Protein AF-A0A520A4R3-F1 (afdb_monomer)

Radius of gyration: 31.05 Å; Cα contacts (8 Å, |Δi|>4): 58; chains: 1; bounding box: 42×59×81 Å

Foldseek 3Di:
DVVVVVVVVVVVVVVVVVVVPDPPDDDDDDDPDDDPVPFDPDPVSVVCVVCVVVVVCCVQCPPPDDPHDPLLVPLLDPPDAQDDDVPPRCPVVLSVCSVVVNDDPPSPSPD

Mean predicted aligned error: 12.29 Å

Structure (mmCIF, N/CA/C/O backbone):
data_AF-A0A520A4R3-F1
#
_entry.id   AF-A0A520A4R3-F1
#
loop_
_atom_site.group_PDB
_atom_site.id
_atom_site.type_symbol
_atom_site.label_atom_id
_atom_site.label_alt_id
_atom_site.label_comp_id
_atom_site.label_asym_id
_atom_site.label_entity_id
_atom_site.label_seq_id
_atom_site.pdbx_PDB_ins_code
_atom_site.Cartn_x
_atom_site.Cartn_y
_atom_site.Cartn_z
_atom_site.occupancy
_atom_site.B_iso_or_equiv
_atom_site.auth_seq_id
_atom_site.auth_comp_id
_atom_site.auth_asym_id
_atom_site.auth_atom_id
_atom_site.pdbx_PDB_model_num
ATOM 1 N N . MET A 1 1 ? 3.923 -49.352 55.345 1.00 55.94 1 MET A N 1
ATOM 2 C CA . MET A 1 1 ? 2.797 -49.227 54.379 1.00 55.94 1 MET A CA 1
ATOM 3 C C . MET A 1 1 ? 1.696 -48.241 54.798 1.00 55.94 1 MET A C 1
ATOM 5 O O . MET A 1 1 ? 1.321 -47.410 53.983 1.00 55.94 1 MET A O 1
ATOM 9 N N . LYS A 1 2 ? 1.173 -48.269 56.039 1.00 57.88 2 LYS A N 1
ATOM 10 C CA . LYS A 1 2 ? 0.057 -47.385 56.464 1.00 57.88 2 LYS A CA 1
ATOM 11 C C . LYS A 1 2 ? 0.385 -45.878 56.442 1.00 57.88 2 LYS A C 1
ATOM 13 O O . LYS A 1 2 ? -0.485 -45.085 56.110 1.00 57.88 2 LYS A O 1
ATOM 18 N N . ARG A 1 3 ? 1.629 -45.478 56.749 1.00 67.06 3 ARG A N 1
ATOM 19 C CA . ARG A 1 3 ? 2.070 -44.067 56.672 1.00 67.06 3 ARG A CA 1
ATOM 20 C C . ARG A 1 3 ? 2.211 -43.562 55.230 1.00 67.06 3 ARG A C 1
ATOM 22 O O . ARG A 1 3 ? 1.755 -42.467 54.943 1.00 67.06 3 ARG A O 1
ATOM 29 N N . PHE A 1 4 ? 2.711 -44.395 54.314 1.00 72.69 4 PHE A N 1
ATOM 30 C CA . PHE A 1 4 ? 2.778 -44.076 52.880 1.00 72.69 4 PHE A CA 1
ATOM 31 C C . PHE A 1 4 ? 1.389 -43.855 52.267 1.00 72.69 4 PHE A C 1
ATOM 33 O O . PHE A 1 4 ? 1.188 -42.872 51.569 1.00 72.69 4 PHE A O 1
ATOM 40 N N . LYS A 1 5 ? 0.398 -44.697 52.605 1.00 73.31 5 LYS A N 1
ATOM 41 C CA . LYS A 1 5 ? -0.994 -44.494 52.160 1.00 73.31 5 LYS A CA 1
ATOM 42 C C . LYS A 1 5 ? -1.589 -43.171 52.663 1.00 73.31 5 LYS A C 1
ATOM 44 O O . LYS A 1 5 ? -2.324 -42.534 51.925 1.00 73.31 5 LYS A O 1
ATOM 49 N N . LYS A 1 6 ? -1.244 -42.737 53.884 1.00 77.06 6 LYS A N 1
ATOM 50 C CA . LYS A 1 6 ? -1.673 -41.440 54.441 1.00 77.06 6 LYS A CA 1
ATOM 51 C C . LYS A 1 6 ? -0.996 -40.247 53.759 1.00 77.06 6 LYS A C 1
ATOM 53 O O . LYS A 1 6 ? -1.657 -39.241 53.552 1.00 77.06 6 LYS A O 1
ATOM 58 N N . ILE A 1 7 ? 0.280 -40.369 53.388 1.00 80.94 7 ILE A N 1
ATOM 59 C CA . ILE A 1 7 ? 1.012 -39.329 52.644 1.00 80.94 7 ILE A CA 1
ATOM 60 C C . ILE A 1 7 ? 0.458 -39.199 51.220 1.00 80.94 7 ILE A C 1
ATOM 62 O O . ILE A 1 7 ? 0.194 -38.091 50.775 1.00 80.94 7 ILE A O 1
ATOM 66 N N . ILE A 1 8 ? 0.193 -40.320 50.541 1.00 81.75 8 ILE A N 1
ATOM 67 C CA . ILE A 1 8 ? -0.425 -40.321 49.206 1.00 81.75 8 ILE A CA 1
ATOM 68 C C . ILE A 1 8 ? -1.829 -39.705 49.262 1.00 81.75 8 ILE A C 1
ATOM 70 O O . ILE A 1 8 ? -2.153 -38.863 48.433 1.00 81.75 8 ILE A O 1
ATOM 74 N N . LEU A 1 9 ? -2.638 -40.065 50.266 1.00 79.88 9 LEU A N 1
ATOM 75 C CA . LEU A 1 9 ? -3.968 -39.482 50.464 1.00 79.88 9 LEU A CA 1
ATOM 76 C C . LEU A 1 9 ? -3.894 -37.971 50.742 1.00 79.88 9 LEU A C 1
ATOM 78 O O . LEU A 1 9 ? -4.684 -37.214 50.195 1.00 79.88 9 LEU A O 1
ATOM 82 N N . ALA A 1 10 ? -2.926 -37.526 51.548 1.00 79.62 10 ALA A N 1
ATOM 83 C CA . ALA A 1 10 ? -2.713 -36.108 51.822 1.00 79.62 10 ALA A CA 1
ATOM 84 C C . ALA A 1 10 ? -2.294 -35.337 50.559 1.00 79.62 10 ALA A C 1
ATOM 86 O O . ALA A 1 10 ? -2.889 -34.307 50.268 1.00 79.62 10 ALA A O 1
ATOM 87 N N . CYS A 1 11 ? -1.346 -35.857 49.771 1.00 76.94 11 CYS A N 1
ATOM 88 C CA . CYS A 1 11 ? -0.929 -35.245 48.505 1.00 76.94 11 CYS A CA 1
ATOM 89 C C . CYS A 1 11 ? -2.060 -35.177 47.472 1.00 76.94 11 CYS A C 1
ATOM 91 O O . CYS A 1 11 ? -2.138 -34.201 46.731 1.00 76.94 11 CYS A O 1
ATOM 93 N N . LEU A 1 12 ? -2.937 -36.184 47.432 1.00 79.62 12 LEU A N 1
ATOM 94 C CA . LEU A 1 12 ? -4.062 -36.263 46.494 1.00 79.62 12 LEU A CA 1
ATOM 95 C C . LEU A 1 12 ? -5.199 -35.290 46.851 1.00 79.62 12 LEU A C 1
ATOM 97 O O . LEU A 1 12 ? -5.941 -34.862 45.974 1.00 79.62 12 LEU A O 1
ATOM 101 N N . ILE A 1 13 ? -5.309 -34.905 48.127 1.00 77.31 13 ILE A N 1
ATOM 102 C CA . ILE A 1 13 ? -6.267 -33.895 48.602 1.00 77.31 13 ILE A CA 1
ATOM 103 C C . ILE A 1 13 ? -5.697 -32.475 48.461 1.00 77.31 13 ILE A C 1
ATOM 105 O O . ILE A 1 13 ? -6.447 -31.544 48.180 1.00 77.31 13 ILE A O 1
ATOM 109 N N . THR A 1 14 ? -4.386 -32.277 48.629 1.00 75.19 14 THR A N 1
ATOM 110 C CA . THR A 1 14 ? -3.777 -30.936 48.578 1.00 75.19 14 THR A CA 1
ATOM 111 C C . THR A 1 14 ? -3.539 -30.412 47.162 1.00 75.19 14 THR A C 1
ATOM 113 O O . THR A 1 14 ? -3.570 -29.200 46.958 1.00 75.19 14 THR A O 1
ATOM 116 N N . THR A 1 15 ? -3.350 -31.283 46.167 1.00 74.00 15 THR A N 1
ATOM 117 C CA . THR A 1 15 ? -3.111 -30.864 44.770 1.00 74.00 15 THR A CA 1
ATOM 118 C C . THR A 1 15 ? -4.303 -30.145 44.117 1.00 74.00 15 THR A C 1
ATOM 120 O O . THR A 1 15 ? -4.084 -29.082 43.538 1.00 74.00 15 THR A O 1
ATOM 123 N N . PRO A 1 16 ? -5.561 -30.623 44.229 1.00 75.31 16 PRO A N 1
ATOM 124 C CA . PRO A 1 16 ? -6.716 -29.928 43.656 1.00 75.31 16 PRO A CA 1
ATOM 125 C C . PRO A 1 16 ? -6.957 -28.554 44.287 1.00 75.31 16 PRO A C 1
ATOM 127 O O . PRO A 1 16 ? -7.313 -27.620 43.580 1.00 75.31 16 PRO A O 1
ATOM 130 N N . VAL A 1 17 ? -6.712 -28.414 45.596 1.00 75.06 17 VAL A N 1
ATOM 131 C CA . VAL A 1 17 ? -6.930 -27.171 46.364 1.00 75.06 17 VAL A CA 1
ATOM 132 C C . VAL A 1 17 ? -5.996 -26.042 45.914 1.00 75.06 17 VAL A C 1
ATOM 134 O O . VAL A 1 17 ? -6.386 -24.875 45.920 1.00 75.06 17 VAL A O 1
ATOM 137 N N . LEU A 1 18 ? -4.782 -26.378 45.473 1.00 71.81 18 LEU A N 1
ATOM 138 C CA . LEU A 1 18 ? -3.838 -25.404 44.921 1.00 71.81 18 LEU A CA 1
ATOM 139 C C . LEU A 1 18 ? -4.230 -24.938 43.509 1.00 71.81 18 LEU A C 1
ATOM 141 O O . LEU A 1 18 ? -3.911 -23.813 43.137 1.00 71.81 18 LEU A O 1
ATOM 145 N N . LEU A 1 19 ? -4.955 -25.759 42.741 1.00 71.31 19 LEU A N 1
ATOM 146 C CA . LEU A 1 19 ? -5.354 -25.441 41.364 1.00 71.31 19 LEU A CA 1
ATOM 147 C C . LEU A 1 19 ? -6.606 -24.549 41.281 1.00 71.31 19 LEU A C 1
ATOM 149 O O . LEU A 1 19 ? -6.736 -23.779 40.335 1.00 71.31 19 LEU A O 1
ATOM 153 N N . ILE A 1 20 ? -7.504 -24.594 42.272 1.00 73.19 20 ILE A N 1
ATOM 154 C CA . ILE A 1 20 ? -8.723 -23.753 42.317 1.00 73.19 20 ILE A CA 1
ATOM 155 C C . ILE A 1 20 ? -8.494 -22.321 42.826 1.00 73.19 20 ILE A C 1
ATOM 157 O O . ILE A 1 20 ? -9.384 -21.488 42.687 1.00 73.19 20 ILE A O 1
ATOM 161 N N . ASN A 1 21 ? -7.321 -22.010 43.388 1.00 69.81 21 ASN A N 1
ATOM 162 C CA . ASN A 1 21 ? -6.980 -20.665 43.882 1.00 69.81 21 ASN A CA 1
ATOM 163 C C . ASN A 1 21 ? -6.193 -19.811 42.864 1.00 69.81 21 ASN A C 1
ATOM 165 O O . ASN A 1 21 ? -5.667 -18.756 43.213 1.00 69.81 21 ASN A O 1
ATOM 169 N N . GLY A 1 22 ? -6.088 -20.249 41.606 1.00 71.25 22 GLY A N 1
ATOM 170 C CA . GLY A 1 22 ? -5.465 -19.453 40.549 1.00 71.25 22 GLY A CA 1
ATOM 171 C C . GLY A 1 22 ? -6.383 -18.323 40.073 1.00 71.25 22 GLY A C 1
ATOM 172 O O . GLY A 1 22 ? -7.498 -18.579 39.624 1.00 71.25 22 GLY A O 1
ATOM 173 N N . CYS A 1 23 ? -5.910 -17.073 40.112 1.00 72.38 23 CYS A N 1
ATOM 174 C CA . CYS A 1 23 ? -6.542 -15.961 39.396 1.00 72.38 23 CYS A CA 1
ATOM 175 C C . CYS A 1 23 ? -6.398 -16.181 37.883 1.00 72.38 23 CYS A C 1
ATOM 177 O O . CYS A 1 23 ? -5.372 -15.850 37.299 1.00 72.38 23 CYS A O 1
ATOM 179 N N . THR A 1 24 ? -7.421 -16.751 37.247 1.00 75.12 24 THR A N 1
ATOM 180 C CA . THR A 1 24 ? -7.468 -16.974 35.789 1.00 75.12 24 THR A CA 1
ATOM 181 C C . THR A 1 24 ? -8.219 -15.879 35.028 1.00 75.12 24 THR A C 1
ATOM 183 O O . THR A 1 24 ? -8.281 -15.925 33.804 1.00 75.12 24 THR A O 1
ATOM 186 N N . LYS A 1 25 ? -8.776 -14.881 35.728 1.00 70.75 25 LYS A N 1
ATOM 187 C CA . LYS A 1 25 ? -9.391 -13.699 35.110 1.00 70.75 25 LYS A CA 1
ATOM 188 C C . LYS A 1 25 ? -8.344 -12.604 34.956 1.00 70.75 25 LYS A C 1
ATOM 190 O O . LYS A 1 25 ? -8.026 -11.911 35.921 1.00 70.75 25 LYS A O 1
ATOM 195 N N . LEU A 1 26 ? -7.799 -12.499 33.751 1.00 72.12 26 LEU A N 1
ATOM 196 C CA . LEU A 1 26 ? -6.810 -11.498 33.369 1.00 72.12 26 LEU A CA 1
ATOM 197 C C . LEU A 1 26 ? -7.447 -10.546 32.346 1.00 72.12 26 LEU A C 1
ATOM 199 O O . LEU A 1 26 ? -7.151 -10.601 31.158 1.00 72.12 26 LEU A O 1
ATOM 203 N N . ASP A 1 27 ? -8.377 -9.713 32.812 1.00 75.50 27 ASP A N 1
ATOM 204 C CA . ASP A 1 27 ? -9.004 -8.693 31.969 1.00 75.50 27 ASP A CA 1
ATOM 205 C C . ASP A 1 27 ? -8.113 -7.441 31.960 1.00 75.50 27 ASP A C 1
ATOM 207 O O . ASP A 1 27 ? -7.962 -6.758 32.979 1.00 75.50 27 ASP A O 1
ATOM 211 N N . GLU A 1 28 ? -7.489 -7.149 30.819 1.00 76.94 28 GLU A N 1
ATOM 212 C CA . GLU A 1 28 ? -6.629 -5.977 30.639 1.00 76.94 28 GLU A CA 1
ATOM 213 C C . GLU A 1 28 ? -7.442 -4.762 30.174 1.00 76.94 28 GLU A C 1
ATOM 215 O O . GLU A 1 28 ? -8.268 -4.843 29.263 1.00 76.94 28 GLU A O 1
ATOM 220 N N . LYS A 1 29 ? -7.192 -3.600 30.788 1.00 78.81 29 LYS A N 1
ATOM 221 C CA . LYS A 1 29 ? -7.723 -2.325 30.298 1.00 78.81 29 LYS A CA 1
ATOM 222 C C . LYS A 1 29 ? -6.753 -1.744 29.280 1.00 78.81 29 LYS A C 1
ATOM 224 O O . LYS A 1 29 ? -5.696 -1.245 29.652 1.00 78.81 29 LYS A O 1
ATOM 229 N N . VAL A 1 30 ? -7.134 -1.789 28.009 1.00 78.62 30 VAL A N 1
ATOM 230 C CA . VAL A 1 30 ? -6.357 -1.192 26.920 1.00 78.62 30 VAL A CA 1
ATOM 231 C C . VAL A 1 30 ? -6.722 0.288 26.802 1.00 78.62 30 VAL A C 1
ATOM 233 O O . VAL A 1 30 ? -7.885 0.626 26.593 1.00 78.62 30 VAL A O 1
ATOM 236 N N . TYR A 1 31 ? -5.735 1.168 26.973 1.00 80.19 31 TYR A N 1
ATOM 237 C CA . TYR A 1 31 ? -5.928 2.625 26.934 1.00 80.19 31 TYR A CA 1
ATOM 238 C C . TYR A 1 31 ? -5.561 3.243 25.581 1.00 80.19 31 TYR A C 1
ATOM 240 O O . TYR A 1 31 ? -6.182 4.218 25.163 1.00 80.19 31 TYR A O 1
ATOM 248 N N . ASP A 1 32 ? -4.591 2.649 24.883 1.00 82.69 32 ASP A N 1
ATOM 249 C CA . ASP A 1 32 ? -3.988 3.240 23.681 1.00 82.69 32 ASP A CA 1
ATOM 250 C C . ASP A 1 32 ? -4.554 2.674 22.372 1.00 82.69 32 ASP A C 1
ATOM 252 O O . ASP A 1 32 ? -4.158 3.087 21.282 1.00 82.69 32 ASP A O 1
ATOM 256 N N . GLN A 1 33 ? -5.469 1.705 22.454 1.00 78.94 33 GLN A N 1
ATOM 257 C CA . GLN A 1 33 ? -6.052 1.050 21.288 1.00 78.94 33 GLN A CA 1
ATOM 258 C C . GLN A 1 33 ? -7.558 0.889 21.446 1.00 78.94 33 GLN A C 1
ATOM 260 O O . GLN A 1 33 ? -8.078 0.656 22.536 1.00 78.94 33 GLN A O 1
ATOM 265 N N . LEU A 1 34 ? -8.254 0.985 20.318 1.00 77.56 34 LEU A N 1
ATOM 266 C CA . LEU A 1 34 ? -9.678 0.700 20.235 1.00 77.56 34 LEU A CA 1
ATOM 267 C C . LEU A 1 34 ? -9.855 -0.812 20.091 1.00 77.56 34 LEU A C 1
ATOM 269 O O . LEU A 1 34 ? -9.456 -1.393 19.082 1.00 77.56 34 LEU A O 1
ATOM 273 N N . ILE A 1 35 ? -10.426 -1.444 2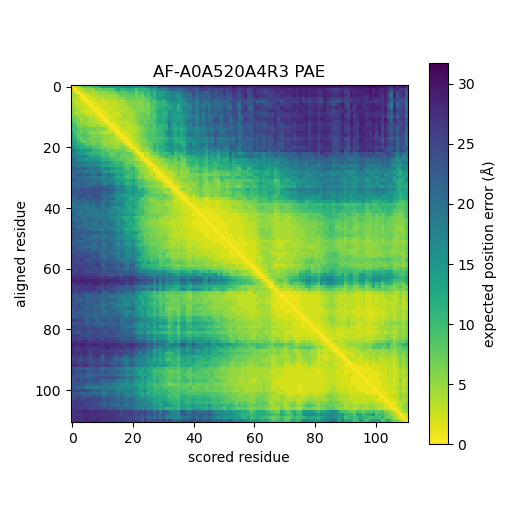1.114 1.00 81.12 35 ILE A N 1
ATOM 274 C CA . ILE A 1 35 ? -10.705 -2.882 21.117 1.00 81.12 35 ILE A CA 1
ATOM 275 C C . ILE A 1 35 ? -11.966 -3.135 20.286 1.00 81.12 35 ILE A C 1
ATOM 277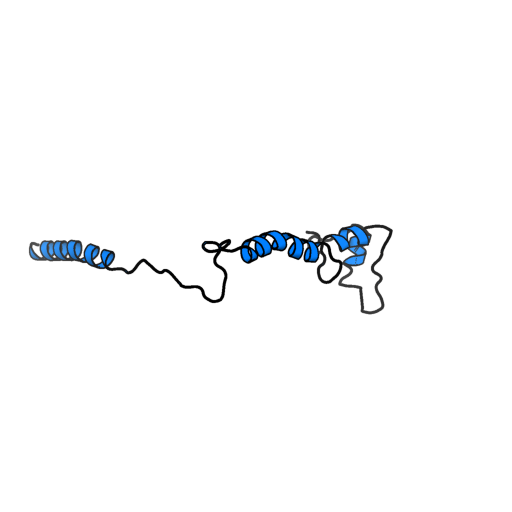 O O . ILE A 1 35 ? -12.980 -2.467 20.488 1.00 81.12 35 ILE A O 1
ATOM 281 N N . THR A 1 36 ? -11.925 -4.128 19.394 1.00 77.69 36 THR A N 1
ATOM 282 C CA . THR A 1 36 ? -13.067 -4.526 18.551 1.00 77.69 36 TH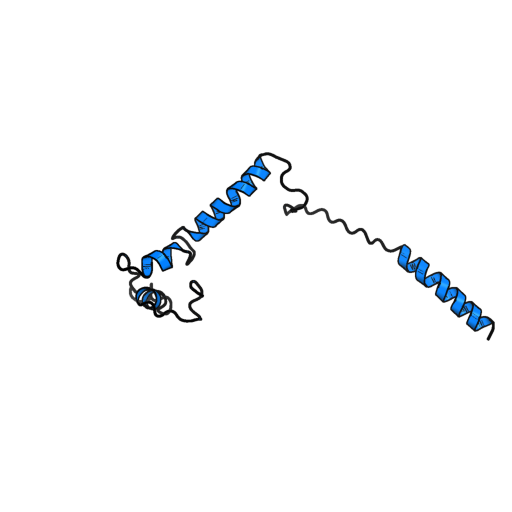R A CA 1
ATOM 283 C C . THR A 1 36 ? -14.332 -4.797 19.368 1.00 77.69 36 THR A C 1
ATOM 285 O O . THR A 1 36 ? -15.424 -4.420 18.951 1.00 77.69 36 THR A O 1
ATOM 288 N N . ASP A 1 37 ? -14.174 -5.393 20.552 1.00 80.19 37 ASP A N 1
ATOM 289 C CA . ASP A 1 37 ? -15.270 -5.796 21.441 1.00 80.19 37 ASP A CA 1
ATOM 290 C C . ASP A 1 37 ? -16.040 -4.611 22.044 1.00 80.19 37 ASP A C 1
ATOM 292 O O . ASP A 1 37 ? -17.153 -4.783 22.535 1.00 80.19 37 ASP A O 1
ATOM 296 N N . ASN A 1 38 ? -15.464 -3.405 22.012 1.00 82.44 38 ASN A N 1
ATOM 297 C CA . ASN A 1 38 ? -16.066 -2.187 22.550 1.00 82.44 38 ASN A CA 1
ATOM 298 C C . ASN A 1 38 ? -16.031 -1.042 21.526 1.00 82.44 38 ASN A C 1
ATOM 300 O O . ASN A 1 38 ? -15.696 0.099 21.847 1.00 82.44 38 ASN A O 1
ATOM 304 N N . PHE A 1 39 ? -16.333 -1.368 20.273 1.00 84.62 39 PHE A N 1
ATOM 305 C CA . PHE A 1 39 ? -16.410 -0.417 19.170 1.00 84.62 39 PHE A CA 1
ATOM 306 C C . PHE A 1 39 ? -17.869 -0.262 18.704 1.00 84.62 39 PHE A C 1
ATOM 308 O O . PHE A 1 39 ? -18.675 -1.165 18.914 1.00 84.62 39 PHE A O 1
ATOM 315 N N . TYR A 1 40 ? -18.209 0.862 18.061 1.00 89.12 40 TYR A N 1
ATOM 316 C CA . TYR A 1 40 ? -19.566 1.229 17.595 1.00 89.12 40 TYR A CA 1
ATOM 317 C C . TYR A 1 40 ? -20.523 1.794 18.660 1.00 89.12 40 TYR A C 1
ATOM 319 O O . TYR A 1 40 ? -21.742 1.728 18.505 1.00 89.12 40 TYR A O 1
ATOM 327 N N . ASN A 1 41 ? -20.002 2.421 19.713 1.00 90.94 41 ASN A N 1
ATOM 328 C CA . ASN A 1 41 ? -20.823 2.984 20.789 1.00 90.94 41 ASN A CA 1
ATOM 329 C C . ASN A 1 41 ? -21.415 4.360 20.462 1.00 90.94 41 ASN A C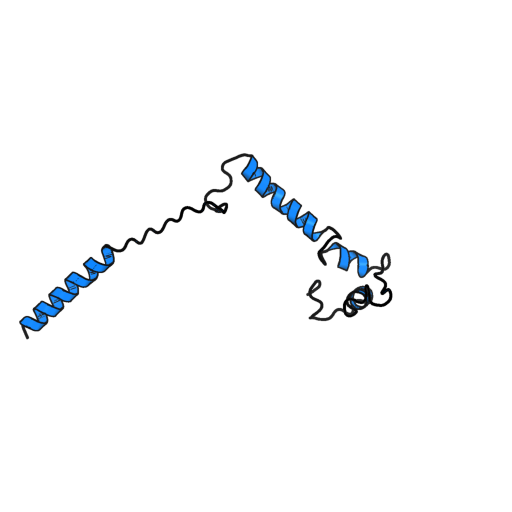 1
ATOM 331 O O . ASN A 1 41 ? -22.380 4.797 21.089 1.00 90.94 41 ASN A O 1
ATOM 335 N N . ASN A 1 42 ? -20.833 5.081 19.503 1.00 92.12 42 ASN A N 1
ATOM 336 C CA . ASN A 1 42 ? -21.292 6.410 19.116 1.00 92.12 42 ASN A CA 1
ATOM 337 C C . ASN A 1 42 ? -21.267 6.612 17.596 1.00 92.12 42 ASN A C 1
ATOM 339 O O . ASN A 1 42 ? -20.659 5.858 16.835 1.00 92.12 42 ASN A O 1
ATOM 343 N N . LYS A 1 43 ? -21.922 7.689 17.147 1.00 94.06 43 LYS A N 1
ATOM 344 C CA . LYS A 1 43 ? -22.023 8.044 15.725 1.00 94.06 43 LYS A CA 1
ATOM 345 C C . LYS A 1 43 ? -20.656 8.193 15.043 1.00 94.06 43 LYS A C 1
ATOM 347 O O . LYS A 1 43 ? -20.530 7.828 13.878 1.00 94.06 43 LYS A O 1
ATOM 352 N N . ASN A 1 44 ? -19.654 8.730 15.738 1.00 93.00 44 ASN A N 1
ATOM 353 C CA . ASN A 1 44 ? -18.333 8.975 15.156 1.00 93.00 44 ASN A CA 1
ATOM 354 C C . ASN A 1 44 ? -17.561 7.672 14.930 1.00 93.00 44 ASN A C 1
ATOM 356 O O . ASN A 1 44 ? -16.904 7.542 13.905 1.00 93.00 44 ASN A O 1
ATOM 360 N N . GLU A 1 45 ? -17.672 6.706 15.841 1.00 91.38 45 GLU A N 1
ATOM 361 C CA . GLU A 1 45 ? -17.081 5.369 15.700 1.00 91.38 45 GLU A CA 1
AT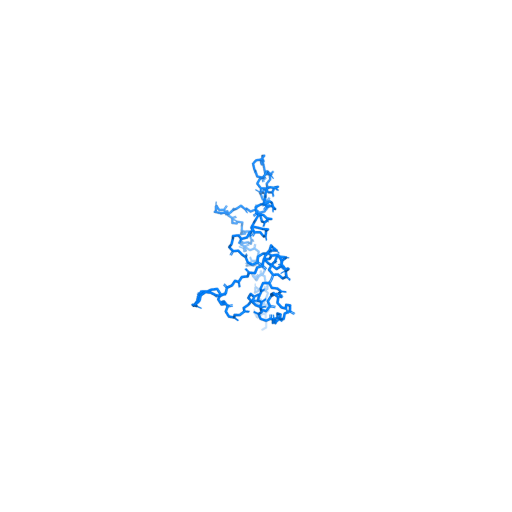OM 362 C C . GLU A 1 45 ? -17.715 4.592 14.548 1.00 91.38 45 GLU A C 1
ATOM 364 O O . GLU A 1 45 ? -17.015 4.000 13.731 1.00 91.38 45 GLU A O 1
ATOM 369 N N . VAL A 1 46 ? -19.043 4.658 14.415 1.00 92.06 46 VAL A N 1
ATOM 370 C CA . VAL A 1 46 ? -19.736 4.061 13.266 1.00 92.06 46 VAL A CA 1
ATOM 371 C C . VAL A 1 46 ? -19.275 4.715 11.964 1.00 92.06 46 VAL A C 1
ATOM 373 O O . VAL A 1 46 ? -18.958 4.027 10.995 1.00 92.06 46 VAL A O 1
ATOM 376 N N . LEU A 1 47 ? -19.194 6.046 11.934 1.00 94.50 47 LEU A N 1
ATOM 377 C CA . LEU A 1 47 ? -18.760 6.767 10.744 1.00 94.50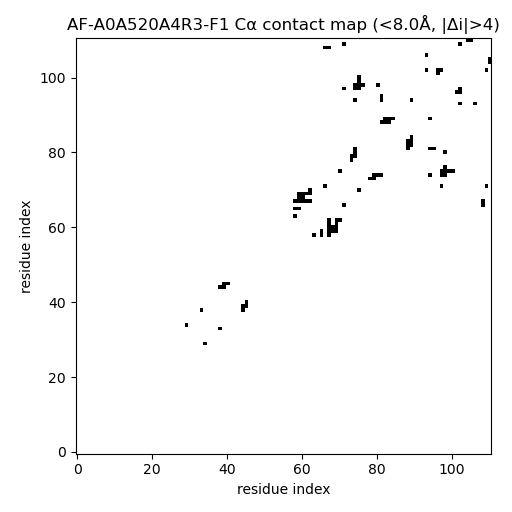 47 LEU A CA 1
ATOM 378 C C . LEU A 1 47 ? -17.296 6.466 10.393 1.00 94.50 47 LEU A C 1
ATOM 380 O O . LEU A 1 47 ? -16.989 6.265 9.221 1.00 94.50 47 LEU A O 1
ATOM 384 N N . SER A 1 48 ? -16.394 6.399 11.376 1.00 91.56 48 SER A N 1
ATOM 385 C CA . SER A 1 48 ? -14.979 6.099 11.135 1.00 91.56 48 SER A CA 1
ATOM 386 C C . SER A 1 48 ? -14.789 4.688 10.579 1.00 91.56 48 SER A C 1
ATOM 388 O O . SER A 1 48 ? -13.995 4.500 9.657 1.00 91.56 48 SER A O 1
ATOM 390 N N . ALA A 1 49 ? -15.579 3.721 11.051 1.00 89.44 49 ALA A N 1
ATOM 391 C CA . ALA A 1 49 ? -15.604 2.369 10.509 1.00 89.44 49 ALA A CA 1
ATOM 392 C C . ALA A 1 49 ? -16.069 2.343 9.047 1.00 89.44 49 ALA A C 1
ATOM 394 O O . ALA A 1 49 ? -15.413 1.745 8.196 1.00 89.44 49 ALA A O 1
ATOM 395 N N . VAL A 1 50 ? -17.167 3.044 8.739 1.00 92.69 50 VAL A N 1
ATOM 396 C CA . VAL A 1 50 ? -17.728 3.132 7.380 1.00 92.69 50 VAL A CA 1
ATOM 397 C C . VAL A 1 50 ? -16.781 3.853 6.418 1.00 92.69 50 VAL A C 1
ATOM 399 O O . VAL A 1 50 ? -16.708 3.502 5.242 1.00 92.69 50 VAL A O 1
ATOM 402 N N . LEU A 1 51 ? -16.034 4.848 6.897 1.00 94.00 51 LEU A N 1
ATOM 403 C CA . LEU A 1 51 ? -15.078 5.598 6.082 1.00 94.00 51 LEU A CA 1
ATOM 404 C C . LEU A 1 51 ? -13.729 4.884 5.919 1.00 94.00 51 LEU A C 1
ATOM 406 O O . LEU A 1 51 ? -12.970 5.210 5.004 1.00 94.00 51 LEU A O 1
ATOM 410 N N . ARG A 1 52 ? -13.418 3.884 6.752 1.00 90.19 52 ARG A N 1
ATOM 411 C CA . ARG A 1 52 ? -12.138 3.169 6.691 1.00 90.19 52 ARG A CA 1
ATOM 412 C C . ARG A 1 52 ? -11.874 2.519 5.323 1.00 90.19 52 ARG A C 1
ATOM 414 O O . ARG A 1 52 ? -10.772 2.727 4.807 1.00 90.19 52 ARG A O 1
ATOM 421 N N . PRO A 1 53 ? -12.832 1.830 4.673 1.00 91.19 53 PRO A N 1
ATOM 422 C CA . PRO A 1 53 ? -12.664 1.350 3.302 1.00 91.19 53 PRO A CA 1
ATOM 423 C C . PRO A 1 53 ? -12.302 2.453 2.306 1.00 91.19 53 PRO A C 1
ATOM 425 O O . PRO A 1 53 ? -11.438 2.233 1.469 1.00 91.19 53 PRO A O 1
ATOM 428 N N . TYR A 1 54 ? -12.874 3.656 2.422 1.00 89.75 54 TYR A N 1
ATOM 429 C CA . TYR A 1 54 ? -12.561 4.766 1.513 1.00 89.75 54 TYR A CA 1
ATOM 430 C C . TYR A 1 54 ? -11.122 5.262 1.668 1.00 89.75 54 TYR A C 1
ATOM 432 O O . TYR A 1 54 ? -10.468 5.557 0.673 1.00 89.75 54 TYR A O 1
ATOM 440 N N . THR A 1 55 ? -10.592 5.303 2.895 1.00 86.50 55 THR A N 1
ATOM 441 C CA . THR A 1 55 ? -9.175 5.652 3.114 1.00 86.50 55 THR A CA 1
ATOM 442 C C . THR A 1 55 ? -8.226 4.612 2.514 1.00 86.50 55 THR A C 1
ATOM 444 O O . THR A 1 55 ? -7.202 4.974 1.941 1.00 86.50 55 THR A O 1
ATOM 447 N N . HIS A 1 56 ? -8.583 3.326 2.591 1.00 84.75 56 HIS A N 1
ATOM 448 C CA . HIS A 1 56 ? -7.802 2.240 1.992 1.00 84.75 56 HIS A CA 1
ATOM 449 C C . HIS A 1 56 ? -7.915 2.228 0.470 1.00 84.75 56 HIS A C 1
ATOM 451 O O . HIS A 1 56 ? -6.912 2.079 -0.217 1.00 84.75 56 HIS A O 1
ATOM 457 N N . ALA A 1 57 ? -9.116 2.454 -0.062 1.00 84.62 57 ALA A N 1
ATOM 458 C CA . ALA A 1 57 ? -9.343 2.591 -1.493 1.00 84.62 57 ALA A CA 1
ATOM 459 C C . ALA A 1 57 ? -8.553 3.775 -2.058 1.00 84.62 57 ALA A C 1
ATOM 461 O O . ALA A 1 57 ? -7.923 3.642 -3.099 1.00 84.62 57 ALA A O 1
ATOM 462 N N . ASN A 1 58 ? -8.509 4.906 -1.349 1.00 82.19 58 ASN A N 1
ATOM 463 C CA . ASN A 1 58 ? -7.677 6.038 -1.740 1.00 82.19 58 ASN A CA 1
ATOM 464 C C . ASN A 1 58 ? -6.192 5.641 -1.785 1.00 82.19 58 ASN A C 1
ATOM 466 O O . ASN A 1 58 ? -5.542 5.876 -2.798 1.00 82.19 58 ASN A O 1
ATOM 470 N N . ALA A 1 59 ? -5.673 4.961 -0.760 1.00 78.94 59 ALA A N 1
ATOM 471 C CA . ALA A 1 59 ? -4.284 4.497 -0.759 1.00 78.94 59 ALA A CA 1
ATOM 472 C C . ALA A 1 59 ? -3.970 3.513 -1.907 1.00 78.94 59 ALA A C 1
ATOM 474 O O . ALA A 1 59 ? -2.878 3.559 -2.464 1.00 78.94 59 ALA A O 1
ATOM 475 N N . TRP A 1 60 ? -4.926 2.657 -2.283 1.00 78.62 60 TRP A N 1
ATOM 476 C CA . TRP A 1 60 ? -4.736 1.632 -3.313 1.00 78.62 60 TRP A CA 1
ATOM 477 C C . TRP A 1 60 ? -4.920 2.143 -4.751 1.00 78.62 60 TRP A C 1
ATOM 479 O O . TRP A 1 60 ? -4.253 1.665 -5.669 1.00 78.62 60 TRP A O 1
ATOM 489 N N . VAL A 1 61 ? -5.820 3.110 -4.957 1.00 78.56 61 VAL A N 1
ATOM 490 C CA . VAL A 1 61 ? -6.148 3.680 -6.276 1.00 78.56 61 VAL A CA 1
ATOM 491 C C . VAL A 1 61 ? -5.236 4.858 -6.630 1.00 78.56 61 VAL A C 1
ATOM 493 O O . VAL A 1 61 ? -5.009 5.122 -7.808 1.00 78.56 61 VAL A O 1
ATOM 496 N N . THR A 1 62 ? -4.705 5.584 -5.644 1.00 71.44 62 THR A N 1
ATOM 497 C CA . THR A 1 62 ? -3.943 6.810 -5.917 1.00 71.44 62 THR A CA 1
ATOM 498 C C . THR A 1 62 ? -2.546 6.494 -6.472 1.00 71.44 62 THR A C 1
ATOM 500 O O . THR A 1 62 ? -1.852 5.624 -5.946 1.00 71.44 62 THR A O 1
ATOM 503 N N . PRO A 1 63 ? -2.055 7.251 -7.472 1.00 63.06 63 PRO A N 1
ATOM 504 C CA . PRO A 1 63 ? -0.702 7.090 -8.019 1.00 63.06 63 PRO A CA 1
ATOM 505 C C . PRO A 1 63 ? 0.437 7.430 -7.034 1.00 63.06 63 PRO A C 1
ATOM 507 O O . PRO A 1 63 ? 1.613 7.188 -7.332 1.00 63.06 63 PRO A O 1
ATOM 510 N N . SER A 1 64 ? 0.132 8.017 -5.871 1.00 60.06 64 SER A N 1
ATOM 511 C CA . SER A 1 64 ? 1.115 8.528 -4.915 1.00 60.06 64 SER A CA 1
ATOM 512 C C . SER A 1 64 ? 1.457 7.504 -3.828 1.00 60.06 64 SER A C 1
ATOM 514 O O . SER A 1 64 ? 0.754 7.383 -2.828 1.00 60.06 64 SER A O 1
ATOM 516 N N . GLY A 1 65 ? 2.591 6.824 -3.989 1.00 62.53 65 GLY A N 1
ATOM 517 C CA . GLY A 1 65 ? 3.316 6.188 -2.882 1.00 62.53 65 GLY A CA 1
ATOM 518 C C . GLY A 1 65 ? 3.303 4.662 -2.850 1.00 62.53 65 GLY A C 1
ATOM 519 O O . GLY A 1 65 ? 4.238 4.084 -2.305 1.00 62.53 65 GLY A O 1
ATOM 520 N N . GLN A 1 66 ? 2.323 4.006 -3.471 1.00 65.25 66 GLN A N 1
ATOM 521 C CA . GLN A 1 66 ? 2.316 2.550 -3.632 1.00 65.25 66 GLN A CA 1
ATOM 522 C C . GLN A 1 66 ? 2.301 2.166 -5.110 1.00 65.25 66 GLN A C 1
ATOM 524 O O . GLN A 1 66 ? 1.796 2.908 -5.960 1.00 65.25 66 GLN A O 1
ATOM 529 N N . ASP A 1 67 ? 2.819 0.976 -5.408 1.00 72.44 67 ASP A N 1
ATOM 530 C CA . ASP A 1 67 ? 2.614 0.311 -6.695 1.00 72.44 67 ASP A CA 1
ATOM 531 C C . ASP A 1 67 ? 1.204 -0.319 -6.740 1.00 72.44 67 ASP A C 1
ATOM 533 O O . ASP A 1 67 ? 1.025 -1.475 -7.106 1.00 72.44 67 ASP A O 1
ATOM 537 N N . GLY A 1 68 ? 0.203 0.451 -6.290 1.00 78.88 68 GLY A N 1
ATOM 538 C CA . GLY A 1 68 ? -1.208 0.074 -6.260 1.00 78.88 68 GLY A CA 1
ATOM 539 C C . GLY A 1 68 ? -1.813 0.014 -7.660 1.00 78.88 68 GLY A C 1
ATOM 540 O O . GLY A 1 68 ? -1.125 0.255 -8.649 1.00 78.88 68 GLY A O 1
ATOM 541 N N . TRP A 1 69 ? -3.114 -0.268 -7.739 1.00 83.12 69 TRP A N 1
ATOM 542 C CA . TRP A 1 69 ? -3.833 -0.639 -8.968 1.00 83.12 69 TRP A CA 1
ATOM 543 C C . TRP A 1 69 ? -3.574 0.260 -10.188 1.00 83.12 69 TRP A C 1
ATOM 545 O O . TRP A 1 69 ? -3.459 -0.242 -11.305 1.00 83.12 69 TRP A O 1
ATOM 555 N N . TRP A 1 70 ? -3.445 1.575 -9.994 1.00 84.81 70 TRP A N 1
ATOM 556 C CA . TRP A 1 70 ? -3.282 2.526 -11.097 1.00 84.81 70 TRP A CA 1
ATOM 557 C C . TRP A 1 70 ? -2.010 2.284 -11.923 1.00 84.81 70 TRP A C 1
ATOM 559 O O . TRP A 1 70 ? -2.042 2.340 -13.146 1.00 84.81 70 TRP A O 1
ATOM 569 N N . ARG A 1 71 ? -0.876 1.968 -11.286 1.00 85.12 71 ARG A N 1
ATOM 570 C CA . ARG A 1 71 ? 0.398 1.795 -12.006 1.00 85.12 71 ARG A CA 1
ATOM 571 C C . ARG A 1 71 ? 0.396 0.621 -12.983 1.00 85.12 71 ARG A C 1
ATOM 573 O O . ARG A 1 71 ? 0.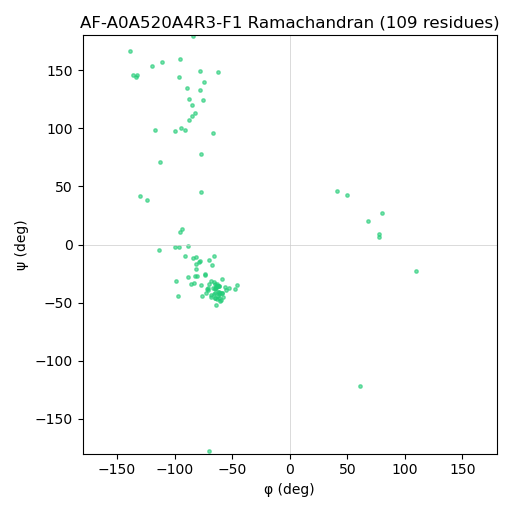768 0.847 -14.128 1.00 85.12 71 ARG A O 1
ATOM 580 N N . PRO A 1 72 ? 0.020 -0.607 -12.592 1.00 85.31 72 PRO A N 1
ATOM 581 C CA . PRO A 1 72 ? -0.062 -1.707 -13.534 1.00 85.31 72 PRO A CA 1
ATOM 582 C C . PRO A 1 72 ? -1.190 -1.520 -14.546 1.00 85.31 72 PRO A C 1
ATOM 584 O O . PRO A 1 72 ? -1.013 -1.945 -15.682 1.00 85.31 72 PRO A O 1
ATOM 587 N N . ALA A 1 73 ? -2.297 -0.857 -14.188 1.00 87.12 73 ALA A N 1
ATOM 588 C CA . ALA A 1 73 ? -3.375 -0.565 -15.132 1.00 87.12 73 ALA A CA 1
ATOM 589 C C . ALA A 1 73 ? -2.939 0.398 -16.250 1.00 87.12 73 ALA A C 1
ATOM 591 O O . ALA A 1 73 ? -3.317 0.202 -17.399 1.00 87.12 73 ALA A O 1
ATOM 592 N N . GLU A 1 74 ? -2.116 1.399 -15.931 1.00 88.06 74 GLU A N 1
ATOM 593 C CA . GLU A 1 74 ? -1.722 2.440 -16.886 1.00 88.06 74 GLU A CA 1
ATOM 594 C C . GLU A 1 74 ? -0.367 2.186 -17.557 1.00 88.06 74 GLU A C 1
ATOM 596 O O . GLU A 1 74 ? -0.22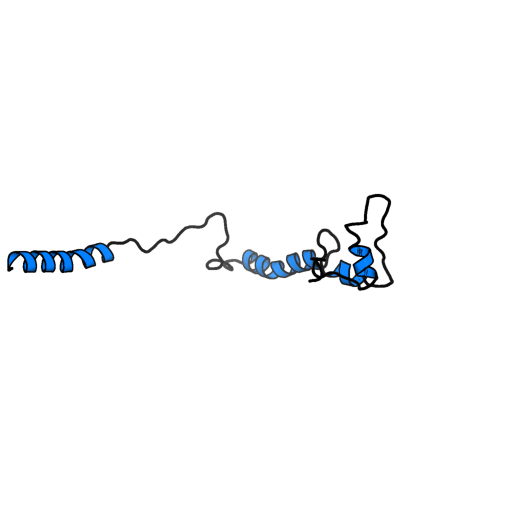6 2.354 -18.764 1.00 88.06 74 GLU A O 1
ATOM 601 N N . LEU A 1 75 ? 0.655 1.771 -16.798 1.00 88.75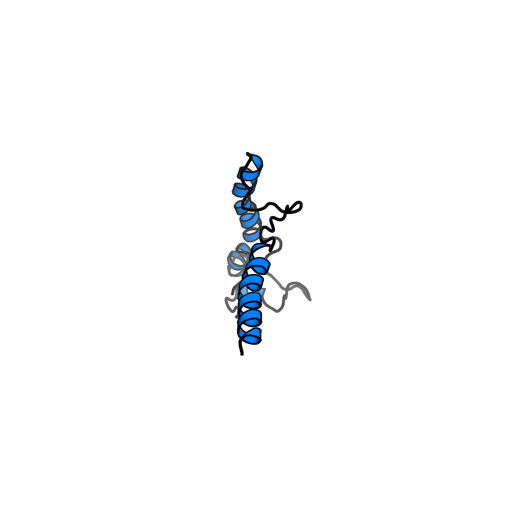 75 LEU A N 1
ATOM 602 C CA . LEU A 1 75 ? 2.028 1.630 -17.312 1.00 88.75 75 LEU A CA 1
ATOM 603 C C . LEU A 1 75 ? 2.237 0.363 -18.150 1.00 88.75 75 LEU A C 1
ATOM 605 O O . LEU A 1 75 ? 3.256 0.258 -18.834 1.00 88.75 75 LEU A O 1
ATOM 609 N N . SER A 1 76 ? 1.302 -0.589 -18.092 1.00 89.81 76 SER A N 1
ATOM 610 C CA . SER A 1 76 ? 1.241 -1.704 -19.044 1.00 89.81 76 SER A CA 1
ATOM 611 C C . SER A 1 76 ? 0.502 -1.341 -20.339 1.00 89.81 76 SER A C 1
ATOM 613 O O . SER A 1 76 ? 0.568 -2.085 -21.309 1.00 89.81 76 SER A O 1
ATOM 615 N N . GLY A 1 77 ? -0.192 -0.199 -20.367 1.00 90.44 77 GLY A N 1
ATOM 616 C CA . GLY A 1 77 ? -0.856 0.321 -21.555 1.00 90.44 77 GLY A CA 1
ATOM 617 C C . GLY A 1 77 ? 0.081 1.111 -22.470 1.00 90.44 77 GLY A C 1
ATOM 618 O O . GLY A 1 77 ? 1.262 1.313 -22.190 1.00 90.44 77 GLY A O 1
ATOM 619 N N . ASP A 1 78 ? -0.473 1.598 -23.576 1.00 92.88 78 ASP A N 1
ATOM 620 C CA . ASP A 1 78 ? 0.215 2.395 -24.598 1.00 92.88 78 ASP A CA 1
ATOM 621 C C . ASP A 1 78 ? 0.146 3.912 -24.346 1.00 92.88 78 ASP A C 1
ATOM 623 O O . ASP A 1 78 ? 0.840 4.690 -25.002 1.00 92.88 78 ASP A O 1
ATOM 627 N N . GLN A 1 79 ? -0.678 4.343 -23.389 1.00 91.88 79 GLN A N 1
ATOM 628 C CA . GLN A 1 79 ? -0.938 5.759 -23.120 1.00 91.88 79 GLN A CA 1
ATOM 629 C C . GLN A 1 79 ? 0.193 6.436 -22.346 1.00 91.88 79 GLN A C 1
ATOM 631 O O . GLN A 1 79 ? 0.465 7.622 -22.547 1.00 91.88 79 GLN A O 1
ATOM 636 N N . LEU A 1 80 ? 0.840 5.699 -21.442 1.00 90.06 80 LEU A N 1
ATOM 637 C CA . LEU A 1 80 ? 1.845 6.219 -20.525 1.00 90.06 80 LEU A CA 1
ATOM 638 C C . LEU A 1 80 ? 3.069 5.306 -20.502 1.00 90.06 80 LEU A C 1
ATOM 640 O O . LEU A 1 80 ? 2.971 4.085 -20.548 1.00 90.06 80 LEU A O 1
ATOM 644 N N . ALA A 1 81 ? 4.242 5.917 -20.368 1.00 89.44 81 ALA A N 1
ATOM 645 C CA . ALA A 1 81 ? 5.498 5.208 -20.187 1.00 89.44 81 ALA A CA 1
ATOM 646 C C . ALA A 1 81 ? 6.285 5.841 -19.041 1.00 89.44 81 ALA A C 1
ATOM 648 O O . ALA A 1 81 ? 6.255 7.059 -18.848 1.00 89.44 81 ALA A O 1
ATOM 649 N N . TRP A 1 82 ? 7.021 5.013 -18.298 1.00 89.25 82 TRP A N 1
ATOM 650 C CA . TRP A 1 82 ? 7.951 5.476 -17.273 1.00 89.25 82 TRP A CA 1
ATOM 651 C C . TRP A 1 82 ? 9.381 5.455 -17.828 1.00 89.25 82 TRP A C 1
ATOM 653 O O . TRP A 1 82 ? 10.016 4.397 -17.860 1.00 89.25 82 TRP A O 1
ATOM 663 N N . PRO A 1 83 ? 9.909 6.595 -18.302 1.00 88.94 83 PRO A N 1
ATOM 664 C CA . PRO A 1 83 ? 11.232 6.636 -18.896 1.00 88.94 83 PRO A CA 1
ATOM 665 C C . PRO A 1 83 ? 12.327 6.615 -17.829 1.00 88.94 83 PRO A C 1
ATOM 667 O O . PRO A 1 83 ? 12.199 7.178 -16.740 1.00 88.94 83 PRO A O 1
ATOM 670 N N . THR A 1 84 ? 13.465 6.037 -18.189 1.00 90.56 84 THR A N 1
ATOM 671 C CA . THR A 1 84 ? 14.690 6.125 -17.398 1.00 90.56 84 THR A CA 1
ATOM 672 C C . THR A 1 84 ? 15.463 7.379 -17.796 1.00 90.56 84 THR A C 1
ATOM 674 O O . THR A 1 84 ? 15.790 7.574 -18.967 1.00 90.56 84 THR A O 1
ATOM 677 N N . LYS A 1 85 ? 15.786 8.235 -16.822 1.00 88.44 85 LYS A N 1
ATOM 678 C CA . LYS A 1 85 ? 16.601 9.440 -17.021 1.00 88.44 85 LYS A CA 1
ATOM 679 C C . LYS A 1 85 ? 17.893 9.334 -16.215 1.00 88.44 85 LYS A C 1
ATOM 681 O O . LYS A 1 85 ? 17.935 9.643 -15.022 1.00 88.44 85 LYS A O 1
ATOM 686 N N . GLY A 1 86 ? 18.973 8.933 -16.884 1.00 87.06 86 GLY A N 1
ATOM 687 C CA . GLY A 1 86 ? 20.272 8.724 -16.243 1.00 87.06 86 GLY A CA 1
ATOM 688 C C . GLY A 1 86 ? 20.182 7.636 -15.171 1.00 87.06 86 GLY A C 1
ATOM 689 O O . GLY A 1 86 ? 19.783 6.517 -15.463 1.00 87.06 86 GLY A O 1
ATOM 690 N N . ARG A 1 87 ? 20.526 7.969 -13.922 1.00 83.62 87 ARG A N 1
ATOM 691 C CA . ARG A 1 87 ? 20.424 7.038 -12.782 1.00 83.62 87 ARG A CA 1
ATOM 692 C C . ARG A 1 87 ? 18.995 6.896 -12.232 1.00 83.62 87 ARG A C 1
ATOM 694 O O . ARG A 1 87 ? 18.732 5.980 -11.459 1.00 83.62 87 ARG A O 1
ATOM 701 N N . HIS A 1 88 ? 18.082 7.799 -12.583 1.00 86.75 88 HIS A N 1
ATOM 702 C CA . HIS A 1 88 ? 16.728 7.828 -12.030 1.00 86.75 88 HIS A CA 1
ATOM 703 C C . HIS A 1 88 ? 15.729 7.108 -12.940 1.00 86.75 88 HIS A C 1
ATOM 705 O O . HIS A 1 88 ? 15.822 7.194 -14.164 1.00 86.75 88 HIS A O 1
ATOM 711 N N . GLY A 1 89 ? 14.745 6.433 -12.340 1.00 84.19 89 GLY A N 1
ATOM 712 C CA . GLY A 1 89 ? 13.647 5.787 -13.067 1.00 84.19 89 GLY A CA 1
ATOM 713 C C . GLY A 1 89 ? 14.004 4.455 -13.726 1.00 84.19 89 GLY A C 1
ATOM 714 O O . GLY A 1 89 ? 13.208 3.939 -14.502 1.00 84.19 89 GLY A O 1
ATOM 715 N N . GLU A 1 90 ? 15.184 3.893 -13.446 1.00 88.25 90 GLU A N 1
ATOM 716 C CA . GLU A 1 90 ? 15.497 2.521 -13.858 1.00 88.25 90 GLU A CA 1
ATOM 717 C C . GLU A 1 90 ? 14.788 1.518 -12.944 1.00 88.25 90 GLU A C 1
ATOM 719 O O . GLU A 1 90 ? 14.210 0.562 -13.443 1.00 88.25 90 GLU A O 1
ATOM 724 N N . ASP A 1 91 ? 14.816 1.736 -11.622 1.00 86.88 91 ASP A N 1
ATOM 725 C CA . ASP A 1 91 ? 14.189 0.896 -10.588 1.00 86.88 91 ASP A CA 1
ATOM 726 C C . ASP A 1 91 ? 14.359 -0.615 -10.848 1.00 86.88 91 ASP A C 1
ATOM 728 O O . ASP A 1 91 ? 13.409 -1.395 -10.812 1.00 86.88 91 ASP A O 1
ATOM 732 N N . GLY A 1 92 ? 15.587 -1.025 -11.192 1.00 88.12 92 GLY A N 1
ATOM 733 C CA . GLY A 1 92 ? 15.918 -2.422 -11.503 1.00 88.12 92 GLY A CA 1
ATOM 734 C C . GLY A 1 92 ? 15.287 -2.955 -12.798 1.00 88.12 92 GLY A C 1
ATOM 735 O O . GLY A 1 92 ? 15.126 -4.163 -12.959 1.00 88.12 92 GLY A O 1
ATOM 736 N N . GLY A 1 93 ? 14.882 -2.071 -13.707 1.00 89.00 93 GLY A N 1
ATOM 737 C CA . GLY A 1 93 ? 14.205 -2.383 -14.963 1.00 89.00 93 GLY A CA 1
ATOM 738 C C . GLY A 1 93 ? 12.719 -2.720 -14.815 1.00 89.00 93 GLY A C 1
ATOM 739 O O . GLY A 1 93 ? 12.102 -3.106 -15.810 1.00 89.00 93 GLY A O 1
ATOM 740 N N . LYS A 1 94 ? 12.136 -2.574 -13.614 1.00 87.94 94 LYS A N 1
ATOM 741 C CA . LYS A 1 94 ? 10.770 -3.038 -13.318 1.00 87.94 94 LYS A CA 1
ATOM 742 C C . LYS A 1 94 ? 9.719 -2.408 -14.230 1.00 87.94 94 LYS A C 1
ATOM 744 O O . LYS A 1 94 ? 8.855 -3.100 -14.753 1.00 87.94 94 LYS A O 1
ATOM 749 N N . TRP A 1 95 ? 9.841 -1.109 -14.506 1.00 88.12 95 TRP A N 1
ATOM 750 C CA . TRP A 1 95 ? 8.865 -0.386 -15.322 1.00 88.12 95 TRP A CA 1
ATOM 751 C C . TRP A 1 95 ? 8.897 -0.790 -16.792 1.00 88.12 95 TRP A C 1
ATOM 753 O O . TRP A 1 95 ? 7.859 -0.851 -17.440 1.00 88.12 95 TRP A O 1
ATOM 763 N N . LYS A 1 96 ? 10.085 -1.117 -17.311 1.00 90.19 96 LYS A N 1
ATOM 764 C CA . LYS A 1 96 ? 10.238 -1.626 -18.678 1.00 90.19 96 LYS A CA 1
ATOM 765 C C . LYS A 1 96 ? 9.625 -3.016 -18.791 1.00 90.19 96 LYS A C 1
ATOM 767 O O . LYS A 1 96 ? 8.872 -3.267 -19.722 1.00 90.19 96 LYS A O 1
ATOM 772 N N . ARG A 1 97 ? 9.897 -3.899 -17.823 1.00 90.38 97 ARG A N 1
ATOM 773 C CA . ARG A 1 97 ? 9.269 -5.228 -17.782 1.00 90.38 97 ARG A CA 1
ATOM 774 C C . ARG A 1 97 ? 7.751 -5.139 -17.705 1.00 90.38 97 ARG A C 1
ATOM 776 O O . ARG A 1 97 ? 7.078 -5.873 -18.418 1.00 90.38 97 ARG A O 1
ATOM 783 N N . LEU A 1 98 ? 7.231 -4.214 -16.899 1.00 89.62 98 LEU A N 1
ATOM 784 C CA . LEU A 1 98 ? 5.798 -3.956 -16.792 1.00 89.62 98 LEU A CA 1
ATOM 785 C C . LEU A 1 98 ? 5.191 -3.522 -18.134 1.00 89.62 98 LEU A C 1
ATOM 787 O O . LEU A 1 98 ? 4.212 -4.120 -18.566 1.00 89.62 98 LEU A O 1
ATOM 791 N N . HIS A 1 99 ? 5.812 -2.559 -18.819 1.00 91.75 99 HIS A N 1
ATOM 792 C CA . HIS A 1 99 ? 5.353 -2.073 -20.124 1.00 91.75 99 HIS A CA 1
ATOM 793 C C . HIS A 1 99 ? 5.397 -3.153 -21.216 1.00 91.75 99 HIS A C 1
ATOM 795 O O . HIS A 1 99 ? 4.528 -3.223 -22.074 1.00 91.75 99 HIS A O 1
ATOM 801 N N . TYR A 1 100 ? 6.396 -4.038 -21.170 1.00 92.38 100 TYR A N 1
ATOM 802 C CA . TYR A 1 100 ? 6.541 -5.142 -22.122 1.00 92.38 100 TYR A CA 1
ATOM 803 C C . TYR A 1 100 ? 5.903 -6.459 -21.652 1.00 92.38 100 TYR A C 1
ATOM 805 O O . TYR A 1 100 ? 6.202 -7.503 -22.227 1.00 92.38 100 TYR A O 1
ATOM 813 N N . HIS A 1 101 ? 5.069 -6.442 -20.606 1.00 91.19 101 HIS A N 1
ATOM 814 C CA . HIS A 1 101 ? 4.397 -7.630 -20.057 1.00 91.19 101 HIS A CA 1
ATOM 815 C C . HIS A 1 101 ? 5.341 -8.826 -19.794 1.00 91.19 101 HIS A C 1
ATOM 817 O O . HIS A 1 101 ? 5.032 -9.974 -20.105 1.00 91.19 101 HIS A O 1
ATOM 823 N N . SER A 1 102 ? 6.521 -8.550 -19.235 1.00 91.69 102 SER A N 1
ATOM 824 C CA . SER A 1 102 ? 7.604 -9.520 -18.987 1.00 91.69 102 SER A CA 1
ATOM 825 C C . SER A 1 102 ? 8.023 -9.557 -17.512 1.00 91.69 102 SER A C 1
ATOM 827 O O . SER A 1 102 ? 9.209 -9.638 -17.187 1.00 91.69 102 SER A O 1
ATOM 829 N N . TRP A 1 103 ? 7.046 -9.439 -16.609 1.00 86.44 103 TRP A N 1
ATOM 830 C CA . TRP A 1 103 ? 7.260 -9.400 -15.160 1.00 86.44 103 TRP A CA 1
ATOM 831 C C . TRP A 1 103 ? 7.890 -10.687 -14.620 1.00 86.44 103 TRP A C 1
ATOM 833 O O . TRP A 1 103 ? 7.668 -11.791 -15.122 1.00 86.44 103 TRP A O 1
ATOM 843 N N . LEU A 1 104 ? 8.688 -10.524 -13.570 1.00 87.00 104 LEU A N 1
ATOM 844 C CA . LEU A 1 104 ? 9.307 -11.614 -12.827 1.00 87.00 104 LEU A CA 1
ATOM 845 C C . LEU A 1 104 ? 8.455 -11.982 -11.613 1.00 87.00 104 LEU A C 1
ATOM 847 O O . LEU A 1 104 ? 7.690 -11.169 -11.105 1.00 87.00 104 LEU A O 1
ATOM 851 N N . VAL A 1 105 ? 8.658 -13.193 -11.094 1.00 84.94 105 VAL A N 1
ATOM 852 C CA . VAL A 1 105 ? 8.036 -13.635 -9.834 1.00 84.94 105 VAL A CA 1
ATOM 853 C C . VAL A 1 105 ? 8.436 -12.722 -8.665 1.00 84.94 105 VAL A C 1
ATOM 855 O O . VAL A 1 105 ? 7.657 -12.513 -7.739 1.00 84.94 105 VAL A O 1
ATOM 858 N N . ASP A 1 106 ? 9.628 -12.131 -8.746 1.00 82.94 106 ASP A N 1
ATOM 859 C CA . ASP A 1 106 ? 10.177 -11.233 -7.730 1.00 82.94 106 ASP A CA 1
ATOM 860 C C . ASP A 1 106 ? 9.775 -9.756 -7.938 1.00 82.94 106 ASP A C 1
ATOM 862 O O . ASP A 1 106 ? 10.149 -8.895 -7.138 1.00 82.94 106 ASP A O 1
ATOM 866 N N . ASP A 1 107 ? 9.010 -9.432 -8.993 1.00 80.94 107 ASP A N 1
ATOM 867 C CA . ASP A 1 107 ? 8.463 -8.086 -9.210 1.00 80.94 107 ASP A CA 1
ATOM 868 C C . ASP A 1 107 ? 7.251 -7.874 -8.282 1.00 80.94 107 ASP A C 1
ATOM 870 O O . ASP A 1 107 ? 6.091 -7.953 -8.683 1.00 80.94 107 ASP A O 1
ATOM 874 N N . GLY A 1 108 ? 7.555 -7.607 -7.008 1.00 71.44 108 GLY A N 1
ATOM 875 C CA . GLY A 1 108 ? 6.624 -7.662 -5.874 1.00 71.44 108 GLY A CA 1
ATOM 876 C C . GLY A 1 108 ? 5.227 -7.024 -6.010 1.00 71.44 108 GLY A C 1
ATOM 877 O O . GLY A 1 108 ? 4.304 -7.571 -5.424 1.00 71.44 108 GLY A O 1
ATOM 878 N N . PRO A 1 109 ? 4.990 -5.907 -6.728 1.00 63.16 109 PRO A N 1
ATOM 879 C CA . PRO A 1 109 ? 3.642 -5.329 -6.818 1.00 63.16 109 PRO A CA 1
ATOM 880 C C . PRO A 1 109 ? 2.630 -6.136 -7.637 1.00 63.16 109 PRO A C 1
ATOM 882 O O . PRO A 1 109 ? 1.444 -5.810 -7.628 1.00 63.16 109 PRO A O 1
ATOM 885 N N . LEU A 1 110 ? 3.102 -7.112 -8.412 1.00 63.53 110 LEU A N 1
ATOM 886 C CA . LEU A 1 110 ? 2.315 -7.818 -9.424 1.00 63.53 110 LEU A CA 1
ATOM 887 C C . LEU A 1 110 ? 2.077 -9.293 -9.092 1.00 63.53 110 LEU A C 1
ATOM 889 O O . LEU A 1 110 ? 1.373 -9.956 -9.853 1.00 63.53 110 LEU A O 1
ATOM 893 N N . ASN A 1 111 ? 2.669 -9.799 -8.006 1.00 54.38 111 ASN A N 1
ATOM 894 C CA . ASN A 1 111 ? 2.725 -11.223 -7.689 1.00 54.38 111 ASN A CA 1
ATOM 895 C C . ASN A 1 111 ? 2.352 -11.518 -6.232 1.00 54.38 111 ASN A C 1
ATOM 897 O O . ASN A 1 111 ? 2.712 -10.702 -5.355 1.00 54.38 111 ASN A O 1
#

Sequence (111 aa):
MKRFKKIILACLITTPVLLINGCTKLDEKVYDQLITDNFYNNKNEVLSAVLRPYTHANAWVTPSGQDGWWRPAELSGDQLAWPTKGRHGEDGGKWKRLHYHSWLVDDGPLN

pLDDT: mean 81.55, std 9.27, range [54.38, 94.5]

Solvent-accessible surface area (backbone atoms only — not comparable to full-atom values): 6988 Å² total; per-residue (Å²): 112,75,66,58,55,50,52,53,52,50,53,66,59,51,55,60,62,64,64,73,70,59,87,79,81,81,85,79,86,70,84,92,58,88,52,79,93,78,59,65,89,46,72,66,49,45,47,51,58,68,46,44,60,55,57,52,48,48,53,35,54,37,79,75,89,46,71,25,60,43,49,67,66,40,35,45,41,91,88,43,79,72,69,62,58,85,89,43,61,41,77,92,47,49,56,58,26,42,42,67,75,58,70,53,86,80,46,62,75,81,97

Secondary structure (DSSP, 8-state):
-HHHHHHHHHHHHHHHHHHTT---------SSS--GGG--SSHHHHHHHHHHHHHHHHHHHSSSSS--THHHHHHTSSS-----BTTBS-GGGHHHHHHTT---TT-GGG-